Protein AF-A0A7C6AXE7-F1 (afdb_monomer)

Radius of gyration: 17.28 Å; Cα contacts (8 Å, |Δi|>4): 204; chains: 1; bounding box: 36×39×53 Å

Foldseek 3Di:
DVVVDDCDLVNVLVVLVDQVQAEDEDEPLDLVVLLVNCVRSPNSYAYEYEQLLCQLVSVVSPHPYYDALCCLQVVVLRVVLCCCVPVVVPSVVSVVSSVLLNLVSCLQRVVVQNVLSSQLSCVLLVRHPDGDDPPRDHDDPVSSVSSLVSLCSHPSSVVSVPDDD

Nearest PDB structures (foldseek):
  3a5f-assembly1_A  TM=9.341E-01  e=3.905E-07  Clostridium botulinum A str. ATCC 19397
  7loy-assembly1_B  TM=9.234E-01  e=4.314E-07  Candidatus Liberibacter solanacearum
  8gek-assembly1_A  TM=9.180E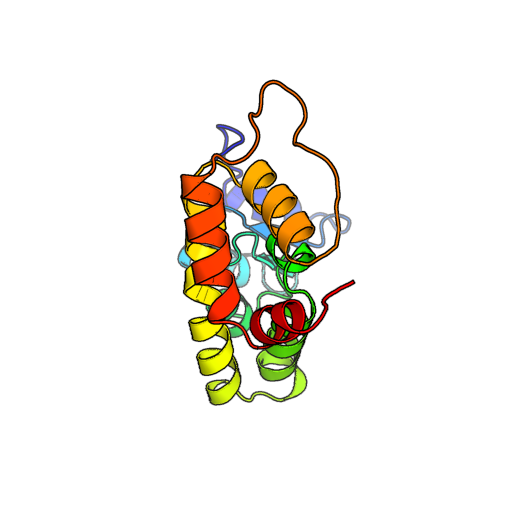-01  e=3.905E-07  Candidatus Liberibacter solanacearum
  6p90-assembly1_B  TM=8.962E-01  e=5.264E-07  Pseudomonas aeruginosa
  5ud6-assembly1_B  TM=9.026E-01  e=1.111E-06  Cyanidioschyzon merolae strain 10D

pLDDT: mean 93.06, std 10.36, range [35.41, 98.44]

Secondary structure (DSSP, 8-state):
-TTS----HHHHHHHTTSTT--EEEE-S--HHHHHHHHHHHGGGSEEEE--GGGHHHHHHHT--EE--GGGGTSHHHHHHHHIIIIIS--HHHHHHHHHHHHHHHHHHHHTS-HHHHHHHHHHHTT----PPPTTSPPPPHHHHHHHHHHHHTSHHHHHHTT---

Mean predicted aligned error: 4.11 Å

Structure (mmCIF, N/CA/C/O backbone):
data_AF-A0A7C6AXE7-F1
#
_entry.id   AF-A0A7C6AXE7-F1
#
loop_
_atom_site.group_PDB
_atom_site.id
_atom_site.type_symbol
_atom_site.label_atom_id
_atom_site.label_alt_id
_atom_site.label_comp_id
_atom_site.label_asym_id
_atom_site.label_entity_id
_atom_site.label_seq_id
_atom_site.pdbx_PDB_ins_code
_atom_site.Cartn_x
_atom_site.Cartn_y
_atom_site.Cartn_z
_atom_site.occupancy
_atom_site.B_iso_or_equiv
_atom_site.auth_seq_id
_atom_site.auth_comp_id
_atom_site.auth_asym_id
_atom_site.auth_atom_id
_atom_site.pdbx_PDB_model_num
ATOM 1 N N . GLY A 1 1 ? 8.062 13.219 6.432 1.00 74.56 1 GLY A N 1
ATOM 2 C CA . GLY A 1 1 ? 7.005 12.893 5.445 1.00 74.56 1 GLY A CA 1
ATOM 3 C C . GLY A 1 1 ? 6.808 14.040 4.463 1.00 74.56 1 GLY A C 1
ATOM 4 O O . GLY A 1 1 ? 7.446 15.071 4.627 1.00 74.56 1 GLY A O 1
ATOM 5 N N . ARG A 1 2 ? 5.939 13.882 3.451 1.00 83.75 2 ARG A N 1
ATOM 6 C CA . ARG A 1 2 ? 5.737 14.872 2.363 1.00 83.75 2 ARG A CA 1
ATOM 7 C C . ARG A 1 2 ? 5.216 16.241 2.828 1.00 83.75 2 ARG A C 1
ATOM 9 O O . ARG A 1 2 ? 5.486 17.236 2.172 1.00 83.75 2 ARG A O 1
ATOM 16 N N . THR A 1 3 ? 4.476 16.283 3.931 1.00 89.50 3 THR A N 1
ATOM 17 C CA . THR A 1 3 ? 3.862 17.496 4.500 1.00 89.50 3 THR A CA 1
ATOM 18 C C . THR A 1 3 ? 4.817 18.325 5.357 1.00 89.50 3 THR A C 1
ATOM 20 O O . THR A 1 3 ? 4.491 19.454 5.696 1.00 89.50 3 THR A O 1
ATOM 23 N N . GLY A 1 4 ? 5.961 17.766 5.768 1.00 91.88 4 GLY A N 1
ATOM 24 C CA . GLY A 1 4 ? 6.855 18.397 6.749 1.00 91.88 4 GLY A CA 1
ATOM 25 C C . GLY A 1 4 ? 6.294 18.484 8.178 1.00 91.88 4 GLY A C 1
ATOM 26 O O . GLY A 1 4 ? 7.023 18.879 9.078 1.00 91.88 4 GLY A O 1
ATOM 27 N N . VAL A 1 5 ? 5.040 18.077 8.398 1.00 94.06 5 VAL A N 1
ATOM 28 C CA . VAL A 1 5 ? 4.332 18.123 9.687 1.00 94.06 5 VAL A CA 1
ATOM 29 C C . VAL A 1 5 ? 3.634 16.785 9.920 1.00 94.06 5 VAL A C 1
ATOM 31 O O . VAL A 1 5 ? 3.010 16.255 8.995 1.00 94.06 5 VAL A O 1
ATOM 34 N N . ASP A 1 6 ? 3.754 16.245 11.133 1.00 94.00 6 ASP A N 1
ATOM 35 C CA . ASP A 1 6 ? 3.034 15.047 11.578 1.00 94.00 6 ASP A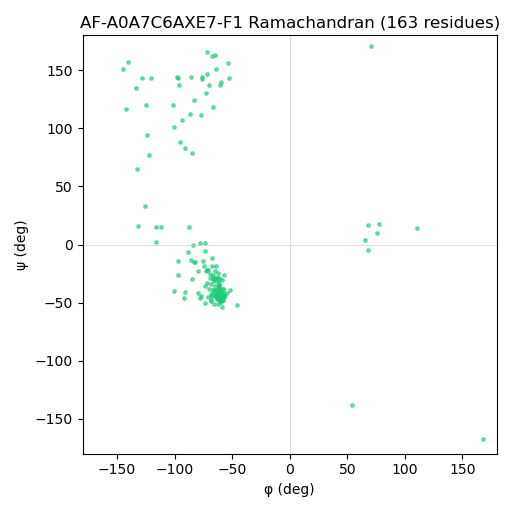 CA 1
ATOM 36 C C . ASP A 1 6 ? 1.776 15.435 12.365 1.00 94.00 6 ASP A C 1
ATOM 38 O O . ASP A 1 6 ? 1.792 16.397 13.133 1.00 94.00 6 ASP A O 1
ATOM 42 N N . MET A 1 7 ? 0.695 14.674 12.195 1.00 94.75 7 MET A N 1
ATOM 43 C CA . MET A 1 7 ? -0.438 14.718 13.121 1.00 94.75 7 MET A CA 1
ATOM 44 C C . MET A 1 7 ? -0.131 13.741 14.242 1.00 94.75 7 MET A C 1
ATOM 46 O O . MET A 1 7 ? -0.075 12.549 13.974 1.00 94.75 7 MET A O 1
ATOM 50 N N . THR A 1 8 ? 0.092 14.194 15.472 1.00 95.38 8 THR A N 1
ATOM 51 C CA . THR A 1 8 ? 0.429 13.261 16.557 1.00 95.38 8 THR A CA 1
ATOM 52 C C . THR A 1 8 ? -0.737 12.315 16.859 1.00 95.38 8 THR A C 1
ATOM 54 O O . THR A 1 8 ? -1.878 12.560 16.456 1.00 95.38 8 THR A O 1
ATOM 57 N N . LEU A 1 9 ? -0.461 11.214 17.558 1.00 95.88 9 LEU A N 1
ATOM 58 C CA . LEU A 1 9 ? -1.507 10.257 17.927 1.00 95.88 9 LEU A CA 1
ATOM 59 C C . LEU A 1 9 ? -2.575 10.905 18.811 1.00 95.88 9 LEU A C 1
ATOM 61 O O . LEU A 1 9 ? -3.752 10.634 18.622 1.00 95.88 9 LEU A O 1
ATOM 65 N N . GLU A 1 10 ? -2.173 11.817 19.693 1.00 96.62 10 GLU A N 1
ATOM 66 C CA . GLU A 1 10 ? -3.065 12.564 20.580 1.00 96.62 10 GLU A CA 1
ATOM 67 C C . GLU A 1 10 ? -4.014 13.468 19.777 1.00 96.62 10 GLU A C 1
ATOM 69 O O . GLU A 1 10 ? -5.211 13.533 20.054 1.00 96.62 10 GLU A O 1
ATOM 74 N N . VAL A 1 11 ? -3.502 14.127 18.728 1.00 97.25 11 VAL A N 1
ATOM 75 C CA . VAL A 1 11 ? -4.329 14.933 17.815 1.00 97.25 11 VAL A CA 1
ATOM 76 C C . VAL A 1 11 ? -5.325 14.047 17.072 1.00 97.25 11 VAL A C 1
ATOM 78 O O . VAL A 1 11 ? -6.499 14.395 16.979 1.00 97.25 11 VAL A O 1
ATOM 81 N N . ILE A 1 12 ? -4.880 12.899 16.554 1.00 97.62 12 ILE A N 1
ATOM 82 C CA . ILE A 1 12 ? -5.760 11.960 15.847 1.00 97.62 12 ILE A CA 1
ATOM 83 C C . ILE A 1 12 ? -6.836 11.409 16.791 1.00 97.62 12 ILE A C 1
ATOM 85 O O . ILE A 1 12 ? -7.997 11.341 16.402 1.00 97.62 12 ILE A O 1
ATOM 89 N N . GLU A 1 13 ? -6.475 11.073 18.027 1.00 96.38 13 GLU A N 1
ATOM 90 C CA . GLU A 1 13 ? -7.410 10.593 19.045 1.00 96.38 13 GLU A CA 1
ATOM 91 C C . GLU A 1 13 ? -8.459 11.650 19.401 1.00 96.38 13 GLU A C 1
ATOM 93 O O . GLU A 1 13 ? -9.644 11.332 19.470 1.00 96.38 13 GLU A O 1
ATOM 98 N N . THR A 1 14 ? -8.045 12.911 19.543 1.00 97.50 14 THR A N 1
ATOM 99 C CA . THR A 1 14 ? -8.969 14.031 19.786 1.00 97.50 14 THR A CA 1
ATOM 100 C C . THR A 1 14 ? -9.944 14.184 18.619 1.00 97.50 14 THR A C 1
ATOM 102 O O . THR A 1 14 ? -11.146 14.345 18.805 1.00 97.50 14 THR A O 1
ATOM 105 N N . LEU A 1 15 ? -9.443 14.092 17.384 1.00 97.75 15 LEU A N 1
ATOM 106 C CA . LEU A 1 15 ? -10.287 14.160 16.193 1.00 97.75 15 LEU A CA 1
ATOM 107 C C . LEU A 1 15 ? -11.244 12.966 16.089 1.00 97.75 15 LEU A C 1
ATOM 109 O O . LEU A 1 15 ? -12.350 13.143 15.586 1.00 97.75 15 LEU A O 1
ATOM 113 N N . ALA A 1 16 ? -10.861 11.788 16.587 1.00 97.19 16 ALA A N 1
ATOM 114 C CA . ALA A 1 16 ? -11.706 10.594 16.610 1.00 97.19 16 ALA A CA 1
ATOM 115 C C . ALA A 1 16 ? -12.919 10.713 17.553 1.00 97.19 16 ALA A C 1
ATOM 117 O O . ALA A 1 16 ? -13.824 9.883 17.494 1.00 97.19 16 ALA A O 1
ATOM 118 N N . GLU A 1 17 ? -12.973 11.731 18.418 1.00 96.12 17 GLU A N 1
ATOM 119 C CA . GLU A 1 17 ? -14.171 12.051 19.208 1.00 96.12 17 GLU A CA 1
ATOM 120 C C . GLU A 1 17 ? -15.273 12.707 18.360 1.00 96.12 17 GLU A C 1
ATOM 122 O O . GLU A 1 17 ? -16.443 12.708 18.747 1.00 96.12 17 GLU A O 1
ATOM 127 N N . LEU A 1 18 ? -14.925 13.251 17.187 1.00 97.75 18 LEU A N 1
ATOM 128 C CA . LEU A 1 18 ? -15.876 13.901 16.293 1.00 97.75 18 LEU A CA 1
ATOM 129 C C . LEU A 1 18 ? -16.594 12.859 15.421 1.00 97.75 18 LEU A C 1
ATOM 131 O O . LEU A 1 18 ? -15.944 12.166 14.637 1.00 97.75 18 LEU A O 1
ATOM 135 N N . PRO A 1 19 ? -17.938 12.799 15.426 1.00 95.44 19 PRO A N 1
ATOM 136 C CA . PRO A 1 19 ? -18.681 11.772 14.688 1.00 95.44 19 PRO A CA 1
ATOM 137 C C . PRO A 1 19 ? -18.506 11.851 13.160 1.00 95.44 19 PRO A C 1
ATOM 139 O O . PRO A 1 19 ? -18.776 10.884 12.445 1.00 95.44 19 PRO A O 1
ATOM 142 N N . GLN A 1 20 ? -18.060 12.994 12.631 1.00 97.81 20 GLN A N 1
ATOM 143 C CA . GLN A 1 20 ? -17.768 13.182 11.209 1.00 97.81 20 GLN A CA 1
ATOM 144 C C . GLN A 1 20 ? -16.403 12.601 10.800 1.00 97.81 20 GLN A C 1
ATOM 146 O O . GLN A 1 20 ? -16.201 12.295 9.622 1.00 97.81 20 GLN A O 1
ATOM 151 N N . VAL A 1 21 ? -15.471 12.427 11.743 1.00 97.94 21 VAL A N 1
ATOM 152 C CA . VAL A 1 21 ? -14.128 11.890 11.492 1.00 97.94 21 VAL A CA 1
ATOM 153 C C . VAL A 1 21 ? -14.139 10.392 11.773 1.00 97.94 21 VAL A C 1
ATOM 155 O O . VAL A 1 21 ? -13.857 9.936 12.871 1.00 97.94 21 VAL A O 1
ATOM 158 N N . ARG A 1 22 ? -14.485 9.608 10.750 1.00 97.88 22 ARG A N 1
ATOM 159 C CA . ARG A 1 22 ? -14.636 8.147 10.886 1.00 97.88 22 ARG A CA 1
ATOM 160 C C . ARG A 1 22 ? -13.418 7.341 10.456 1.00 97.88 22 ARG A C 1
ATOM 162 O O . ARG A 1 22 ? -13.354 6.150 10.743 1.00 97.88 22 ARG A O 1
ATOM 169 N N . TYR A 1 23 ? -12.473 7.964 9.751 1.00 98.31 23 TYR A N 1
ATOM 170 C CA . TYR A 1 23 ? -11.307 7.273 9.212 1.00 98.31 23 TYR A CA 1
ATOM 171 C C . TYR A 1 23 ? -10.056 8.141 9.237 1.00 98.31 23 TYR A C 1
ATOM 173 O O . TYR A 1 23 ? -10.127 9.357 9.053 1.00 98.31 23 TYR A O 1
ATOM 181 N N . VAL A 1 24 ? -8.900 7.493 9.349 1.00 97.88 24 VAL A N 1
ATOM 182 C CA . VAL A 1 24 ? -7.593 8.097 9.075 1.00 97.88 24 VAL A CA 1
ATOM 183 C C . VAL A 1 24 ? -6.817 7.225 8.101 1.00 97.88 24 VAL A C 1
ATOM 185 O O . VAL A 1 24 ? -6.877 5.999 8.158 1.00 97.88 24 VAL A O 1
ATOM 188 N N . LYS A 1 25 ? -6.070 7.864 7.202 1.00 97.69 25 LYS A N 1
ATOM 189 C CA . LYS A 1 25 ? -5.097 7.196 6.340 1.00 97.69 25 LYS A CA 1
ATOM 190 C C . LYS A 1 25 ? -3.692 7.406 6.904 1.00 97.69 25 LYS A C 1
ATOM 192 O O . LYS A 1 25 ? -3.090 8.459 6.691 1.00 97.69 25 LYS A O 1
ATOM 197 N N . GLU A 1 26 ? -3.155 6.399 7.578 1.00 96.56 26 GLU A N 1
ATOM 198 C CA . GLU A 1 26 ? -1.797 6.415 8.125 1.00 96.56 26 GLU A CA 1
ATOM 199 C C . GLU A 1 26 ? -0.789 6.182 6.986 1.00 96.56 26 GLU A C 1
ATOM 201 O O . GLU A 1 26 ? -0.746 5.106 6.400 1.00 96.56 26 GLU A O 1
ATOM 206 N N . SER A 1 27 ? -0.002 7.200 6.628 1.00 94.75 27 SER A N 1
ATOM 207 C CA . SER A 1 27 ? 0.901 7.169 5.462 1.00 94.75 27 SER A CA 1
ATOM 208 C C . SER A 1 27 ? 2.385 7.286 5.829 1.00 94.75 27 SER A C 1
ATOM 210 O O . SER A 1 27 ? 3.203 7.588 4.958 1.00 94.75 27 SER A O 1
ATOM 212 N N . THR A 1 28 ? 2.754 7.100 7.100 1.00 93.06 28 THR A N 1
ATOM 213 C CA . THR A 1 28 ? 4.168 7.070 7.506 1.00 93.06 28 THR A CA 1
ATOM 214 C C . THR A 1 28 ? 4.875 5.789 7.075 1.00 93.06 28 THR A C 1
ATOM 216 O O . THR A 1 28 ? 6.100 5.796 6.961 1.00 93.06 28 THR A O 1
ATOM 219 N N . GLY A 1 29 ? 4.120 4.710 6.843 1.00 92.31 29 GLY A N 1
ATOM 220 C CA . GLY A 1 29 ? 4.666 3.379 6.568 1.00 92.31 29 GLY A CA 1
ATOM 221 C C . GLY A 1 29 ? 5.192 2.674 7.822 1.00 92.31 29 GLY A C 1
ATOM 222 O O . GLY A 1 29 ? 5.842 1.638 7.714 1.00 92.31 29 GLY A O 1
ATOM 223 N N . GLN A 1 30 ? 4.929 3.221 9.013 1.00 95.00 30 GLN A N 1
ATOM 224 C CA . GLN A 1 30 ? 5.364 2.645 10.281 1.00 95.00 30 GLN A CA 1
ATOM 225 C C . GLN A 1 30 ? 4.264 1.761 10.855 1.00 95.00 30 GLN A C 1
ATOM 227 O O . GLN A 1 30 ? 3.269 2.247 11.391 1.00 95.00 30 GLN A O 1
ATOM 232 N N . ILE A 1 31 ? 4.468 0.447 10.793 1.00 97.25 31 ILE A N 1
ATOM 233 C CA . ILE A 1 31 ? 3.458 -0.511 11.250 1.00 97.25 31 ILE A CA 1
ATOM 234 C C . ILE A 1 31 ? 3.132 -0.370 12.744 1.00 97.25 31 ILE A C 1
ATOM 236 O O . ILE A 1 31 ? 1.973 -0.466 13.132 1.00 97.25 31 ILE A O 1
ATOM 240 N N . GLU A 1 32 ? 4.121 -0.034 13.580 1.00 97.44 32 GLU A N 1
ATOM 241 C CA . GLU A 1 32 ? 3.908 0.229 15.010 1.00 97.44 32 GLU A CA 1
ATOM 242 C C . GLU A 1 32 ? 2.893 1.360 15.231 1.00 97.44 32 GLU A C 1
ATOM 244 O O . GLU A 1 32 ? 2.041 1.291 16.117 1.00 97.44 32 GLU A O 1
ATOM 249 N N . ARG A 1 33 ? 2.943 2.395 14.390 1.00 97.19 33 ARG A N 1
ATOM 250 C CA . ARG A 1 33 ? 2.033 3.533 14.479 1.00 97.19 33 ARG A CA 1
ATOM 251 C C . ARG A 1 33 ? 0.595 3.127 14.157 1.00 97.19 33 ARG A C 1
ATOM 253 O O . ARG A 1 33 ? -0.319 3.577 14.844 1.00 97.19 33 ARG A O 1
ATOM 260 N N . ILE A 1 34 ? 0.403 2.244 13.177 1.00 98.06 34 ILE A N 1
ATOM 261 C CA . ILE A 1 34 ? -0.905 1.646 12.873 1.00 98.06 34 ILE A CA 1
ATOM 262 C C . ILE A 1 34 ? -1.414 0.848 14.079 1.00 98.06 34 ILE A C 1
ATOM 264 O O . ILE A 1 34 ? -2.542 1.075 14.512 1.00 98.06 34 ILE A O 1
ATOM 268 N N . SER A 1 35 ? -0.577 -0.000 14.688 1.00 98.06 35 SER A N 1
ATOM 269 C CA . SER A 1 35 ? -0.945 -0.752 15.898 1.00 98.06 35 SER A CA 1
ATOM 270 C C . SER A 1 35 ? -1.381 0.162 17.047 1.00 98.06 35 SER A C 1
ATOM 272 O O . SER A 1 35 ? -2.355 -0.125 17.742 1.00 98.06 35 SER A O 1
ATOM 274 N N . ARG A 1 36 ? -0.675 1.282 17.253 1.00 97.94 36 ARG A N 1
ATOM 275 C CA . ARG A 1 36 ? -1.010 2.263 18.296 1.00 97.94 36 ARG A CA 1
ATOM 276 C C . ARG A 1 36 ? -2.343 2.951 18.022 1.00 97.94 36 ARG A C 1
ATOM 278 O O . ARG A 1 36 ? -3.154 3.033 18.939 1.00 97.94 36 ARG A O 1
ATOM 285 N N . LEU A 1 37 ? -2.590 3.373 16.781 1.00 97.88 37 LEU A N 1
ATOM 286 C CA . LEU A 1 37 ? -3.862 3.978 16.379 1.00 97.88 37 LEU A CA 1
ATOM 287 C C . LEU A 1 37 ? -5.038 3.023 16.581 1.00 97.88 37 LEU A C 1
ATOM 289 O O . LEU A 1 37 ? -6.021 3.408 17.207 1.00 97.88 37 LEU A O 1
ATOM 293 N N . LEU A 1 38 ? -4.910 1.776 16.117 1.00 97.56 38 LEU A N 1
ATOM 294 C CA . LEU A 1 38 ? -5.932 0.743 16.301 1.00 97.56 38 LEU A CA 1
ATOM 295 C C . LEU A 1 38 ? -6.245 0.532 17.788 1.00 97.56 38 LEU A C 1
ATOM 297 O O . LEU A 1 38 ? -7.407 0.501 18.181 1.00 97.56 38 LEU A O 1
ATOM 301 N N . ARG A 1 39 ? -5.212 0.462 18.636 1.00 97.19 39 ARG A N 1
ATOM 302 C CA . ARG A 1 39 ? -5.378 0.277 20.083 1.00 97.19 39 ARG A CA 1
ATOM 303 C C . ARG A 1 39 ? -5.995 1.489 20.790 1.00 97.19 39 ARG A C 1
ATOM 305 O O . ARG A 1 39 ? -6.797 1.299 21.696 1.00 97.19 39 ARG A O 1
ATOM 312 N N . GLN A 1 40 ? -5.580 2.708 20.447 1.00 95.94 40 GLN A N 1
ATOM 313 C CA . GLN A 1 40 ? -6.009 3.937 21.134 1.00 95.94 40 GLN A CA 1
ATOM 314 C C . GLN A 1 40 ? -7.401 4.399 20.686 1.00 95.94 40 GLN A C 1
ATOM 316 O O . GLN A 1 40 ? -8.231 4.801 21.501 1.00 95.94 40 GLN A O 1
ATOM 321 N N . CYS A 1 41 ? -7.679 4.327 19.385 1.00 96.19 41 CYS A N 1
ATOM 322 C CA . CYS A 1 41 ? -8.952 4.789 18.843 1.00 96.19 41 CYS A CA 1
ATOM 323 C C . CYS A 1 41 ? -10.046 3.717 18.935 1.00 96.19 41 CYS A C 1
ATOM 325 O O . CYS A 1 41 ? -11.218 4.072 19.088 1.00 96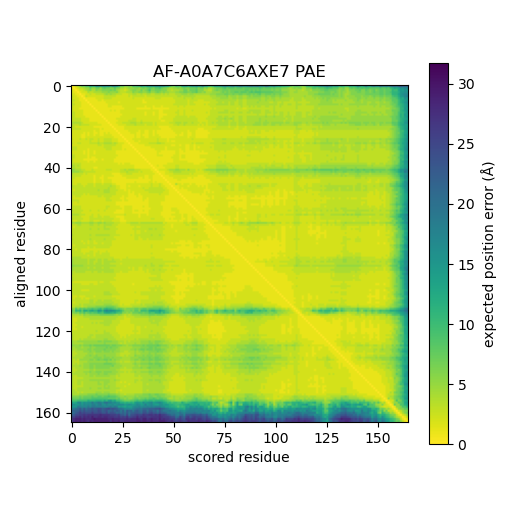.19 41 CYS A O 1
ATOM 327 N N . GLY A 1 42 ? -9.680 2.429 18.886 1.00 93.38 42 GLY A N 1
ATOM 328 C CA . GLY A 1 42 ? -10.634 1.321 18.847 1.00 93.38 42 GLY A CA 1
ATOM 329 C C . GLY A 1 42 ? -11.631 1.492 17.699 1.00 93.38 42 GLY A C 1
ATOM 330 O O . GLY A 1 42 ? -11.279 1.969 16.622 1.00 93.38 42 GLY A O 1
ATOM 331 N N . ASP A 1 43 ? -12.902 1.197 17.962 1.00 94.56 43 ASP A N 1
ATOM 332 C CA . ASP A 1 43 ? -13.968 1.275 16.954 1.00 94.56 43 ASP A CA 1
ATOM 333 C C . ASP A 1 43 ? -14.385 2.711 16.589 1.00 94.56 43 ASP A C 1
ATOM 335 O O . ASP A 1 43 ? -15.186 2.911 15.674 1.00 94.56 43 ASP A O 1
ATOM 339 N N . ARG A 1 44 ? -13.851 3.734 17.277 1.00 96.31 44 ARG A N 1
ATOM 340 C CA . ARG A 1 44 ? -14.166 5.143 16.980 1.00 96.31 44 ARG A CA 1
ATOM 341 C C . ARG A 1 44 ? -13.592 5.597 15.638 1.00 96.31 44 ARG A C 1
ATOM 343 O O . ARG A 1 44 ? -14.120 6.529 15.038 1.00 96.31 44 ARG A O 1
ATOM 350 N N . LEU A 1 45 ? -12.514 4.960 15.170 1.00 97.94 45 LEU A N 1
ATOM 351 C CA . LEU A 1 45 ? -11.784 5.394 13.982 1.00 97.94 45 LEU A CA 1
ATOM 352 C C . LEU A 1 45 ? -11.290 4.204 13.155 1.00 97.94 45 LEU A C 1
ATOM 354 O O . LEU A 1 45 ? -10.416 3.453 13.578 1.00 97.94 45 LEU A O 1
ATOM 358 N N . GLY A 1 46 ? -11.784 4.079 11.924 1.00 98.06 46 GLY A N 1
ATOM 359 C CA . GLY A 1 46 ? -11.263 3.106 10.969 1.00 98.06 46 GLY A CA 1
ATOM 360 C C . GLY A 1 46 ? -9.892 3.524 10.433 1.00 98.06 46 GLY A C 1
ATOM 361 O O . GLY A 1 46 ? -9.702 4.648 9.961 1.00 98.06 46 GLY A O 1
ATOM 362 N N . ILE A 1 47 ? -8.923 2.614 10.464 1.00 98.38 47 ILE A N 1
ATOM 363 C CA . ILE A 1 47 ? -7.553 2.909 10.032 1.00 98.38 47 ILE A CA 1
ATOM 364 C C . ILE A 1 47 ? -7.322 2.357 8.626 1.00 98.38 47 ILE A C 1
ATOM 366 O O . ILE A 1 47 ? -7.414 1.152 8.405 1.00 98.38 47 ILE A O 1
ATOM 370 N N . PHE A 1 48 ? -6.998 3.232 7.676 1.00 98.44 48 PHE A N 1
ATOM 371 C CA . PHE A 1 48 ? -6.468 2.859 6.367 1.00 98.44 48 PHE A CA 1
ATOM 372 C C . PHE A 1 48 ? -4.945 2.952 6.369 1.00 98.44 48 PHE A C 1
ATOM 374 O O . PHE A 1 48 ? -4.372 3.946 6.819 1.00 98.44 48 PHE A O 1
ATOM 381 N N . CYS A 1 49 ? -4.286 1.963 5.778 1.00 97.50 49 CYS A N 1
ATOM 382 C CA . CYS A 1 49 ? -2.867 2.050 5.463 1.00 97.50 49 CYS A CA 1
ATOM 383 C C . CYS A 1 49 ? -2.630 2.931 4.225 1.00 97.50 49 CYS A C 1
ATOM 385 O O . CYS A 1 49 ? -3.414 2.944 3.276 1.00 97.50 49 CYS A O 1
ATOM 387 N N . GLY A 1 50 ? -1.552 3.707 4.228 1.00 95.69 50 GLY A N 1
ATOM 388 C CA . GLY A 1 50 ? -1.193 4.626 3.155 1.00 95.69 50 GLY A CA 1
ATOM 389 C C . GLY A 1 50 ? 0.102 4.307 2.426 1.00 95.69 50 GLY A C 1
ATOM 390 O O . GLY A 1 50 ? 0.465 5.087 1.547 1.00 95.69 50 GLY A O 1
ATOM 391 N N . ALA A 1 51 ? 0.768 3.207 2.780 1.00 94.69 51 ALA A N 1
ATOM 392 C CA . ALA A 1 51 ? 1.973 2.718 2.124 1.00 94.69 51 ALA A CA 1
ATOM 393 C C . ALA A 1 51 ? 1.758 1.269 1.679 1.00 94.69 51 ALA A C 1
ATOM 395 O O . ALA A 1 51 ? 1.515 0.389 2.505 1.00 94.69 51 ALA A O 1
ATOM 396 N N . ASP A 1 52 ? 1.866 1.011 0.375 1.00 94.56 52 ASP A N 1
ATOM 397 C CA . ASP A 1 52 ? 1.561 -0.312 -0.182 1.00 94.56 52 ASP A CA 1
ATOM 398 C C . ASP A 1 52 ? 2.446 -1.427 0.432 1.00 94.56 52 ASP A C 1
ATOM 400 O O . ASP A 1 52 ? 1.997 -2.556 0.621 1.00 94.56 52 ASP A O 1
ATOM 404 N N . THR A 1 53 ? 3.683 -1.100 0.825 1.00 95.81 53 THR A N 1
ATOM 405 C CA . THR A 1 53 ? 4.684 -2.022 1.405 1.00 95.81 53 THR A CA 1
ATOM 406 C C . THR A 1 53 ? 4.426 -2.451 2.848 1.00 95.81 53 THR A C 1
ATOM 408 O O . THR A 1 53 ? 5.281 -3.115 3.424 1.00 95.81 53 THR A O 1
ATOM 411 N N . VAL A 1 54 ? 3.333 -2.014 3.472 1.00 96.62 54 VAL A N 1
ATOM 412 C CA . VAL A 1 54 ? 2.913 -2.525 4.789 1.00 96.62 54 VAL A CA 1
ATOM 413 C C . VAL A 1 54 ? 1.426 -2.887 4.809 1.00 96.62 54 VAL A C 1
ATOM 415 O O . VAL A 1 54 ? 0.817 -3.001 5.873 1.00 96.62 54 VAL A O 1
ATOM 418 N N . ALA A 1 55 ? 0.803 -3.026 3.631 1.00 97.44 55 ALA A N 1
ATOM 419 C CA . ALA A 1 55 ? -0.629 -3.293 3.512 1.00 97.44 55 ALA A CA 1
ATOM 420 C C . ALA A 1 55 ? -1.012 -4.652 4.118 1.00 97.44 55 ALA A C 1
ATOM 422 O O . ALA A 1 55 ? -2.010 -4.730 4.831 1.00 97.44 55 ALA A O 1
ATOM 423 N N . PHE A 1 56 ? -0.198 -5.692 3.898 1.00 98.25 56 PHE A N 1
ATOM 424 C CA . PHE A 1 56 ? -0.429 -7.028 4.455 1.00 98.25 56 PHE A CA 1
ATOM 425 C C . PHE A 1 56 ? -0.472 -6.984 5.987 1.00 98.25 56 PHE A C 1
ATOM 427 O O . PHE A 1 56 ? -1.448 -7.394 6.610 1.00 98.25 56 PHE A O 1
ATOM 434 N N . GLU A 1 57 ? 0.563 -6.425 6.607 1.00 98.06 57 GLU A N 1
ATOM 435 C CA . GLU A 1 57 ? 0.681 -6.322 8.057 1.00 98.06 57 GLU A CA 1
ATOM 436 C C . GLU A 1 57 ? -0.438 -5.454 8.638 1.00 98.06 57 GLU A C 1
ATOM 438 O O . GLU A 1 57 ? -1.005 -5.781 9.678 1.00 98.06 57 GLU A O 1
ATOM 443 N N . SER A 1 58 ? -0.800 -4.373 7.943 1.00 98.12 58 SER A N 1
ATOM 444 C CA . SER A 1 58 ? -1.871 -3.473 8.376 1.00 98.12 58 SER A CA 1
ATOM 445 C C . SER A 1 58 ? -3.222 -4.183 8.416 1.00 98.12 58 SER A C 1
ATOM 447 O O . SER A 1 58 ? -3.936 -4.075 9.410 1.00 98.12 58 SER A O 1
ATOM 449 N N . LEU A 1 59 ? -3.569 -4.926 7.360 1.00 98.19 59 LEU A N 1
ATOM 450 C CA . LEU A 1 59 ? -4.808 -5.706 7.304 1.00 98.19 59 LEU A CA 1
ATOM 451 C C . LEU A 1 59 ? -4.835 -6.778 8.392 1.00 98.19 59 LEU A C 1
ATOM 453 O O . LEU A 1 59 ? -5.838 -6.917 9.084 1.00 98.19 59 LEU A O 1
ATOM 457 N N . ALA A 1 60 ? -3.720 -7.486 8.592 1.00 97.81 60 ALA A N 1
ATOM 458 C CA . ALA A 1 60 ? -3.609 -8.508 9.631 1.00 97.81 60 ALA A CA 1
ATOM 459 C C . ALA A 1 60 ? -3.830 -7.948 11.051 1.00 97.81 60 ALA A C 1
ATOM 461 O O . ALA A 1 60 ? -4.306 -8.670 11.923 1.00 97.81 60 ALA A O 1
ATOM 462 N N . LEU A 1 61 ? -3.504 -6.672 11.285 1.00 97.44 61 LEU A N 1
ATOM 463 C CA . LEU A 1 61 ? -3.729 -5.990 12.563 1.00 97.44 61 LEU A CA 1
ATOM 464 C C . LEU A 1 61 ? -5.154 -5.444 12.740 1.00 97.44 61 LEU A C 1
ATOM 466 O O . LEU A 1 61 ? -5.518 -5.100 13.862 1.00 97.44 61 LEU A O 1
ATOM 470 N N . GLY A 1 62 ? -5.950 -5.350 11.670 1.00 97.25 62 GLY A N 1
ATOM 471 C CA . GLY A 1 62 ? -7.310 -4.801 11.709 1.00 97.25 62 GLY A CA 1
ATOM 472 C C . GLY A 1 62 ? -7.485 -3.452 11.008 1.00 97.25 62 GLY A C 1
ATOM 473 O O . GLY A 1 62 ? -8.507 -2.794 11.200 1.00 97.25 62 GLY A O 1
ATOM 474 N N . ALA A 1 63 ? -6.525 -3.014 10.183 1.00 97.94 63 ALA A N 1
ATOM 475 C CA . ALA A 1 63 ? -6.785 -1.917 9.255 1.00 97.94 63 ALA A CA 1
ATOM 476 C C . ALA A 1 63 ? -7.939 -2.296 8.312 1.00 97.94 63 ALA A C 1
ATOM 478 O O . ALA A 1 63 ? -8.008 -3.416 7.811 1.00 97.94 63 ALA A O 1
ATOM 479 N N . VAL A 1 64 ? -8.822 -1.343 8.022 1.00 97.38 64 VAL A N 1
ATOM 480 C CA . V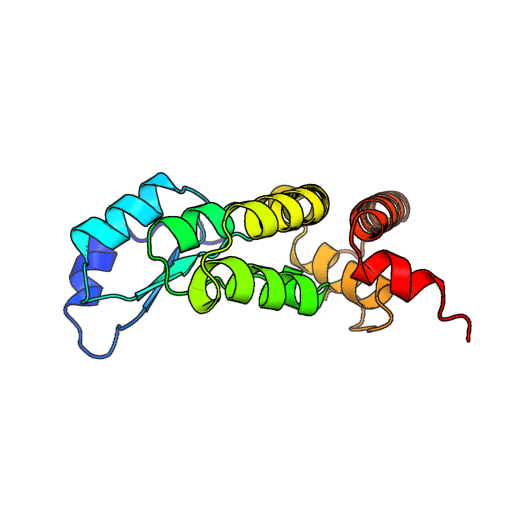AL A 1 64 ? -10.022 -1.589 7.199 1.00 97.38 64 VAL A CA 1
ATOM 481 C C . VAL A 1 64 ? -9.702 -1.720 5.706 1.00 97.38 64 VAL A C 1
ATOM 483 O O . VAL A 1 64 ? -10.534 -2.157 4.914 1.00 97.38 64 VAL A O 1
ATOM 486 N N . GLY A 1 65 ? -8.497 -1.315 5.310 1.00 97.38 65 GLY A N 1
ATOM 487 C CA . GLY A 1 65 ? -8.020 -1.333 3.938 1.00 97.38 65 GLY A CA 1
ATOM 488 C C . GLY A 1 65 ? -6.732 -0.534 3.785 1.00 97.38 65 GLY A C 1
ATOM 489 O O . GLY A 1 65 ? -6.109 -0.106 4.761 1.00 97.38 65 GLY A O 1
ATOM 490 N N . TRP A 1 66 ? -6.352 -0.268 2.539 1.00 97.69 66 TRP A N 1
ATOM 491 C CA . TRP A 1 66 ? -5.249 0.629 2.222 1.00 97.69 66 TRP A CA 1
ATOM 492 C C . TRP A 1 66 ? -5.566 1.491 1.003 1.00 97.69 66 TRP A C 1
ATOM 494 O O . TRP A 1 66 ? -6.414 1.159 0.177 1.00 97.69 66 TRP A O 1
ATOM 504 N N . VAL A 1 67 ? -4.892 2.633 0.910 1.00 96.94 67 VAL A N 1
ATOM 505 C CA . VAL A 1 67 ? -5.038 3.587 -0.188 1.00 96.94 67 VAL A CA 1
ATOM 506 C C . VAL A 1 67 ? -3.667 3.828 -0.804 1.00 96.94 67 VAL A C 1
ATOM 508 O O . VAL A 1 67 ? -2.917 4.704 -0.361 1.00 96.94 67 VAL A O 1
ATOM 511 N N . GLY A 1 68 ? -3.375 3.070 -1.857 1.00 93.62 68 GLY A N 1
ATOM 512 C CA . GLY A 1 68 ? -2.130 3.131 -2.614 1.00 93.62 68 GLY A CA 1
ATOM 513 C C . GLY A 1 68 ? -2.347 3.462 -4.088 1.00 93.62 68 GLY A C 1
ATOM 514 O O . GLY A 1 68 ? -3.306 3.040 -4.730 1.00 93.62 68 GLY A O 1
ATOM 515 N N . GLY A 1 69 ? -1.435 4.241 -4.650 1.00 94.06 69 GLY A N 1
ATOM 516 C CA . GLY A 1 69 ? -1.343 4.520 -6.077 1.00 94.06 69 GLY A CA 1
ATOM 517 C C . GLY A 1 69 ? -0.971 3.295 -6.915 1.00 94.06 69 GLY A C 1
ATOM 518 O O . GLY A 1 69 ? -1.384 3.243 -8.077 1.00 94.06 69 GLY A O 1
ATOM 519 N N . VAL A 1 70 ? -0.269 2.298 -6.355 1.00 95.25 70 VAL A N 1
ATOM 520 C CA . VAL A 1 70 ? 0.090 1.064 -7.083 1.00 95.25 70 VAL A CA 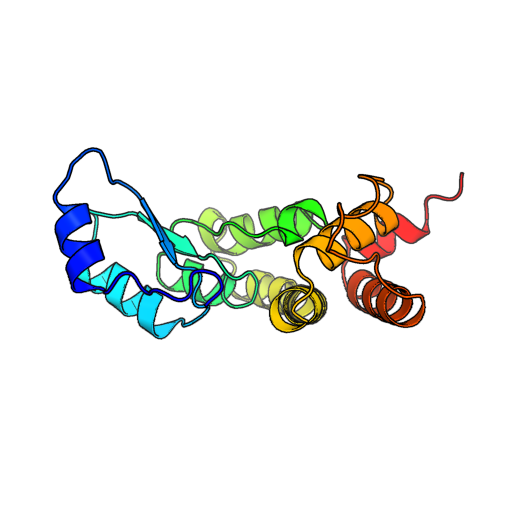1
ATOM 521 C C . VAL A 1 70 ? -1.151 0.245 -7.464 1.00 95.25 70 VAL A C 1
ATOM 523 O O . VAL A 1 70 ? -1.141 -0.437 -8.492 1.00 95.25 70 VAL A O 1
ATOM 526 N N . ALA A 1 71 ? -2.271 0.425 -6.756 1.00 95.56 71 ALA A N 1
ATOM 527 C CA . ALA A 1 71 ? -3.567 -0.149 -7.118 1.00 95.56 71 ALA A CA 1
ATOM 528 C C . ALA A 1 71 ? -4.044 0.263 -8.527 1.00 95.56 71 ALA A C 1
ATOM 530 O O . ALA A 1 71 ? -4.750 -0.491 -9.188 1.00 95.56 71 ALA A O 1
ATOM 531 N N . ASN A 1 72 ? -3.608 1.415 -9.057 1.00 95.25 72 ASN A N 1
ATOM 532 C CA . ASN A 1 72 ? -3.906 1.816 -10.443 1.00 95.25 72 ASN A CA 1
ATOM 533 C C . ASN A 1 72 ? -3.122 0.989 -11.486 1.00 95.25 72 ASN A C 1
ATOM 535 O O . ASN A 1 72 ? -3.497 0.903 -12.663 1.00 95.25 72 ASN A O 1
ATOM 539 N N . VAL A 1 73 ? -2.005 0.389 -11.070 1.00 95.44 73 VAL A N 1
ATOM 540 C CA . VAL A 1 73 ? -1.080 -0.365 -11.924 1.00 95.44 73 VAL A CA 1
ATOM 541 C C . VAL A 1 73 ? -1.448 -1.848 -11.958 1.00 95.44 73 VAL A C 1
ATOM 543 O O . VAL A 1 73 ? -1.505 -2.430 -13.043 1.00 95.44 73 VAL A O 1
ATOM 546 N N . VAL A 1 74 ? -1.729 -2.450 -10.803 1.00 95.62 74 VAL A N 1
ATOM 547 C CA . VAL A 1 74 ? -2.066 -3.882 -10.679 1.00 95.62 74 VAL A CA 1
ATOM 548 C C . VAL A 1 74 ? -3.304 -4.089 -9.798 1.00 95.62 74 VAL A C 1
ATOM 550 O O . VAL A 1 74 ? -3.208 -4.628 -8.693 1.00 95.62 74 VAL A O 1
ATOM 553 N N . PRO A 1 75 ? -4.482 -3.604 -10.241 1.00 95.56 75 PRO A N 1
ATOM 554 C CA . PRO A 1 75 ? -5.692 -3.603 -9.422 1.00 95.56 75 PRO A CA 1
ATOM 555 C C . PRO A 1 75 ? -6.162 -5.007 -9.039 1.00 95.56 75 PRO A C 1
ATOM 557 O O . PRO A 1 75 ? -6.703 -5.169 -7.951 1.00 95.56 75 PRO A O 1
ATOM 560 N N . ARG A 1 76 ? -5.956 -6.028 -9.887 1.00 96.00 76 ARG A N 1
ATOM 561 C CA . ARG A 1 76 ? -6.441 -7.385 -9.578 1.00 96.00 76 ARG A CA 1
ATOM 562 C C . ARG A 1 76 ? -5.670 -7.980 -8.407 1.00 96.00 76 ARG A C 1
ATOM 564 O O . ARG A 1 76 ? -6.292 -8.434 -7.469 1.00 96.00 76 ARG A O 1
ATOM 571 N N . SER A 1 77 ? -4.348 -7.837 -8.394 1.00 96.62 77 SER A N 1
ATOM 572 C CA . SER A 1 77 ? -3.464 -8.299 -7.320 1.00 96.62 77 SER A CA 1
ATOM 573 C C . SER A 1 77 ? -3.799 -7.615 -5.996 1.00 96.62 77 SER A C 1
ATOM 575 O O . SER A 1 77 ? -3.711 -8.234 -4.945 1.00 96.62 77 SER A O 1
ATOM 577 N N . HIS A 1 78 ? -4.221 -6.346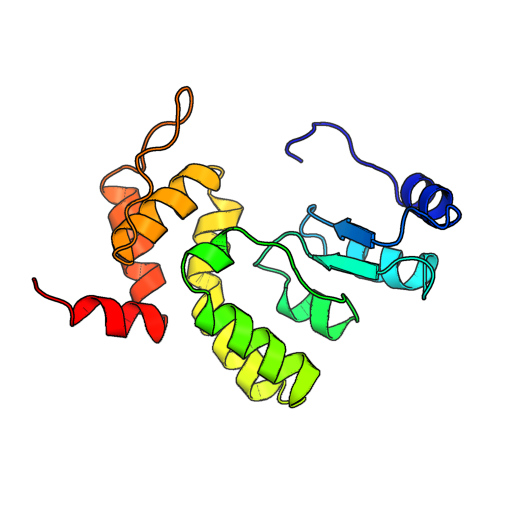 -6.035 1.00 97.31 78 HIS A N 1
ATOM 578 C CA . HIS A 1 78 ? -4.688 -5.644 -4.839 1.00 97.31 78 HIS A CA 1
ATOM 579 C C . HIS A 1 78 ? -6.014 -6.224 -4.336 1.00 97.31 78 HIS A C 1
ATOM 581 O O . HIS A 1 78 ? -6.131 -6.543 -3.159 1.00 97.31 78 HIS A O 1
ATOM 587 N N . VAL A 1 79 ? -6.999 -6.403 -5.216 1.00 97.31 79 VAL A N 1
ATOM 588 C CA . VAL A 1 79 ? -8.289 -7.003 -4.838 1.00 97.31 79 VAL A CA 1
ATOM 589 C C . VAL A 1 79 ? -8.106 -8.436 -4.337 1.00 97.31 79 VAL A C 1
ATOM 591 O O . VAL A 1 79 ? -8.645 -8.779 -3.292 1.00 97.31 79 VAL A O 1
ATOM 594 N N . ASP A 1 80 ? -7.304 -9.245 -5.027 1.00 97.62 80 ASP A N 1
ATOM 595 C CA . ASP A 1 80 ? -7.005 -10.625 -4.648 1.00 97.62 80 ASP A CA 1
ATOM 596 C C . ASP A 1 80 ? -6.319 -10.679 -3.278 1.00 97.62 80 ASP A C 1
ATOM 598 O O . ASP A 1 80 ? -6.685 -11.507 -2.450 1.00 97.62 80 ASP A O 1
ATOM 602 N N . LEU A 1 81 ? -5.384 -9.764 -2.990 1.00 97.88 81 LEU A N 1
ATOM 603 C CA . LEU A 1 81 ? -4.762 -9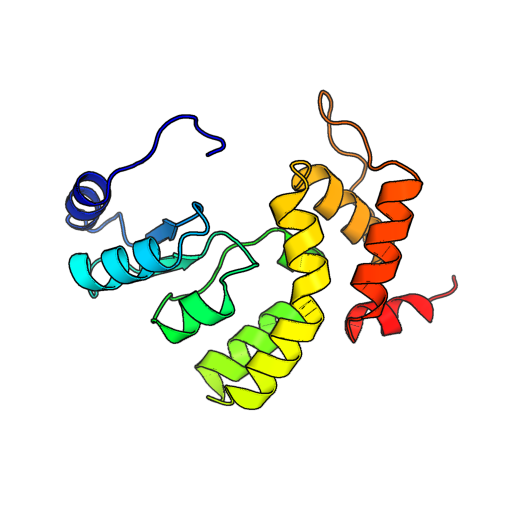.673 -1.669 1.00 97.88 81 LEU A CA 1
ATOM 604 C C . LEU A 1 81 ? -5.797 -9.378 -0.575 1.00 97.88 81 LEU A C 1
ATOM 606 O O . LEU A 1 81 ? -5.805 -10.061 0.446 1.00 97.88 81 LEU A O 1
ATOM 610 N N . TYR A 1 82 ? -6.684 -8.400 -0.790 1.00 98.19 82 TYR A N 1
ATOM 611 C CA . TYR A 1 82 ? -7.748 -8.092 0.172 1.00 98.19 82 TYR A CA 1
ATOM 612 C C . TYR A 1 82 ? -8.676 -9.292 0.379 1.00 98.19 82 TYR A C 1
ATOM 614 O O . TYR A 1 82 ? -8.940 -9.673 1.516 1.00 98.19 82 TYR A O 1
ATOM 622 N N . ARG A 1 83 ? -9.118 -9.923 -0.713 1.00 98.38 83 ARG A N 1
ATOM 623 C CA . ARG A 1 83 ? -10.026 -11.073 -0.693 1.00 98.38 83 ARG A CA 1
ATOM 624 C C . ARG A 1 83 ? -9.427 -12.249 0.074 1.00 98.38 83 ARG A C 1
ATOM 626 O O . ARG A 1 83 ? -10.063 -12.770 0.985 1.00 98.38 83 ARG A O 1
ATOM 633 N N . LEU A 1 84 ? -8.181 -12.613 -0.238 1.00 98.44 84 LEU A N 1
ATOM 634 C CA . LEU A 1 84 ? -7.464 -13.694 0.441 1.00 98.44 84 LEU A CA 1
ATOM 635 C C . LEU A 1 84 ? -7.337 -13.427 1.945 1.00 98.44 84 LEU A C 1
ATOM 637 O O . LEU A 1 84 ? -7.521 -14.338 2.743 1.00 98.44 84 LEU A O 1
ATOM 641 N N . MET A 1 85 ? -7.047 -12.186 2.347 1.00 97.94 85 MET A N 1
ATOM 642 C CA . MET A 1 85 ? -6.850 -11.850 3.760 1.00 97.94 85 MET A CA 1
ATOM 643 C C . MET A 1 85 ? -8.151 -11.715 4.551 1.00 97.94 85 MET A C 1
ATOM 645 O O . MET A 1 85 ? -8.229 -12.212 5.670 1.00 97.94 85 MET A O 1
ATOM 649 N N . ILE A 1 86 ? -9.139 -11.008 4.002 1.00 97.25 86 ILE A N 1
ATOM 650 C CA . ILE A 1 86 ? -10.316 -10.549 4.749 1.00 97.25 86 ILE A CA 1
ATOM 651 C C . ILE A 1 86 ? -11.531 -11.440 4.512 1.00 97.25 86 ILE A C 1
ATOM 653 O O . ILE A 1 86 ? -12.272 -11.719 5.450 1.00 97.25 86 ILE A O 1
ATOM 657 N N . GLU A 1 87 ? -11.746 -11.886 3.276 1.00 95.62 87 GLU A N 1
ATOM 658 C CA . GLU A 1 87 ? -12.937 -12.663 2.916 1.00 95.62 87 GLU A CA 1
ATOM 659 C C . GLU A 1 87 ? -12.696 -14.170 3.066 1.00 95.62 87 GLU A C 1
ATOM 661 O O . GLU A 1 87 ? -13.561 -14.886 3.563 1.00 95.62 87 GLU A O 1
ATOM 666 N N . GLU A 1 88 ? -11.516 -14.653 2.664 1.00 97.81 88 GLU A N 1
ATOM 667 C CA . GLU A 1 88 ? -11.176 -16.084 2.682 1.00 97.81 88 GLU A CA 1
ATOM 668 C C . GLU A 1 88 ? -10.372 -16.507 3.921 1.00 97.81 88 GLU A C 1
ATOM 670 O O . GLU A 1 88 ? -10.415 -17.671 4.317 1.00 97.81 88 GLU A O 1
ATOM 675 N N . GLY A 1 89 ? -9.623 -15.586 4.534 1.00 97.44 89 GLY A N 1
ATOM 676 C CA . GLY A 1 89 ? -8.726 -15.893 5.652 1.00 97.44 89 GLY A CA 1
ATOM 677 C C . GLY A 1 89 ? -7.511 -16.759 5.276 1.00 97.44 89 GLY A C 1
ATOM 678 O O . GLY A 1 89 ? -6.862 -17.322 6.162 1.00 97.44 89 GLY A O 1
ATOM 679 N N . ASP A 1 90 ? -7.163 -16.870 3.990 1.00 98.19 90 ASP A N 1
ATOM 680 C CA . ASP A 1 90 ? -5.981 -17.598 3.517 1.00 98.19 90 ASP A CA 1
ATOM 681 C C . ASP A 1 90 ? -4.725 -16.712 3.566 1.00 98.19 90 ASP A C 1
ATOM 683 O O . ASP A 1 90 ? -4.215 -16.188 2.569 1.00 98.19 90 ASP A O 1
ATOM 687 N N . PHE A 1 91 ? -4.180 -16.570 4.774 1.00 97.38 91 PHE A N 1
ATOM 688 C CA . PHE A 1 91 ? -2.948 -15.815 5.011 1.00 97.38 91 PHE A CA 1
ATOM 689 C C . PHE A 1 91 ? -1.724 -16.400 4.295 1.00 97.38 91 PHE A C 1
ATOM 691 O O . PHE A 1 91 ? -0.750 -15.678 4.059 1.00 97.38 91 PHE A O 1
ATOM 698 N N . ALA A 1 92 ? -1.721 -17.697 3.977 1.00 98.19 92 ALA A N 1
ATOM 699 C CA . ALA A 1 92 ? -0.591 -18.330 3.310 1.00 98.19 92 ALA A CA 1
ATOM 700 C C . ALA A 1 92 ? -0.537 -17.911 1.837 1.00 98.19 92 ALA A C 1
ATOM 702 O O . ALA A 1 92 ? 0.507 -17.432 1.383 1.00 98.19 92 ALA A O 1
ATOM 703 N N . ALA A 1 93 ? -1.662 -18.018 1.127 1.00 97.81 93 ALA A N 1
ATOM 704 C CA . ALA A 1 93 ? -1.789 -17.547 -0.246 1.00 97.81 93 ALA A CA 1
ATOM 705 C C . ALA A 1 93 ? -1.631 -16.022 -0.335 1.00 97.81 93 ALA A C 1
ATOM 707 O O . ALA A 1 93 ? -0.881 -15.531 -1.183 1.00 97.81 93 ALA A O 1
ATOM 708 N N . ALA A 1 94 ? -2.239 -15.267 0.590 1.00 98.00 94 ALA A N 1
ATOM 709 C CA . ALA A 1 94 ? -2.078 -13.815 0.660 1.00 98.00 94 ALA A CA 1
ATOM 710 C C . ALA A 1 94 ? -0.605 -13.406 0.797 1.00 98.00 94 ALA A C 1
ATOM 712 O O . ALA A 1 94 ? -0.133 -12.529 0.075 1.00 98.00 94 ALA A O 1
ATOM 713 N N . ARG A 1 95 ? 0.158 -14.074 1.674 1.00 98.12 95 ARG A N 1
ATOM 714 C CA . ARG A 1 95 ? 1.590 -13.798 1.862 1.00 98.12 95 ARG A CA 1
ATOM 715 C C . ARG A 1 95 ? 2.405 -14.111 0.608 1.00 98.12 95 ARG A C 1
ATOM 717 O O . ARG A 1 95 ? 3.313 -13.354 0.271 1.00 98.12 95 ARG A O 1
ATOM 724 N N . GLN A 1 96 ? 2.090 -15.199 -0.096 1.00 97.19 96 GLN A N 1
ATOM 725 C CA . GLN A 1 96 ? 2.748 -15.523 -1.365 1.00 97.19 96 GLN A CA 1
ATOM 726 C C . GLN A 1 96 ? 2.498 -14.440 -2.421 1.00 97.19 96 GLN A C 1
ATOM 728 O O . GLN A 1 96 ? 3.451 -13.982 -3.052 1.00 97.19 96 GLN A O 1
ATOM 733 N N . LEU A 1 97 ? 1.246 -14.001 -2.587 1.00 96.88 97 LEU A N 1
ATOM 734 C CA . LEU A 1 97 ? 0.892 -12.919 -3.507 1.00 96.88 97 LEU A CA 1
ATOM 735 C C . LEU A 1 97 ? 1.573 -11.604 -3.109 1.00 96.88 97 LEU A C 1
ATOM 737 O O . LEU A 1 97 ? 2.197 -10.949 -3.942 1.00 96.88 97 LEU A O 1
ATOM 741 N N . TYR A 1 98 ? 1.524 -11.252 -1.827 1.00 97.56 98 TYR A N 1
ATOM 742 C CA . TYR A 1 98 ? 2.161 -10.051 -1.303 1.00 97.56 98 TYR A CA 1
ATOM 743 C C . TYR A 1 98 ? 3.668 -10.021 -1.589 1.00 97.56 98 TYR A C 1
ATOM 745 O O . TYR A 1 98 ? 4.183 -9.012 -2.065 1.00 97.56 98 TYR A O 1
ATOM 753 N N . PHE A 1 99 ? 4.382 -11.137 -1.407 1.00 96.69 99 PHE A N 1
ATOM 754 C CA . PHE A 1 99 ? 5.807 -11.218 -1.745 1.00 96.69 99 PHE A CA 1
ATOM 755 C C . PHE A 1 99 ? 6.093 -11.123 -3.246 1.00 96.69 99 PHE A C 1
ATOM 757 O O . PHE A 1 99 ? 7.133 -10.584 -3.618 1.00 96.69 99 PHE A O 1
ATOM 764 N N . GLN A 1 100 ? 5.181 -11.567 -4.115 1.00 95.75 100 GLN A N 1
ATOM 765 C CA . GLN A 1 100 ? 5.295 -11.312 -5.559 1.00 95.75 100 GLN A CA 1
ATOM 766 C C . GLN A 1 100 ? 5.096 -9.826 -5.894 1.00 95.75 100 GLN A C 1
ATOM 768 O O . GLN A 1 100 ? 5.728 -9.309 -6.814 1.00 95.75 100 GLN A O 1
ATOM 773 N N . MET A 1 101 ? 4.237 -9.123 -5.149 1.00 96.88 101 MET A N 1
ATOM 774 C CA . MET A 1 101 ? 4.007 -7.681 -5.299 1.00 96.88 101 MET A CA 1
ATOM 775 C C . MET A 1 101 ? 5.162 -6.847 -4.751 1.00 96.88 101 MET A C 1
ATOM 777 O O . MET A 1 101 ? 5.502 -5.817 -5.337 1.00 96.88 101 MET A O 1
ATOM 781 N N . LEU A 1 102 ? 5.785 -7.289 -3.659 1.00 95.50 102 LEU A N 1
ATOM 782 C CA . LEU A 1 102 ? 6.724 -6.506 -2.862 1.00 95.50 102 LEU A CA 1
ATOM 783 C C . LEU A 1 102 ? 7.866 -5.841 -3.657 1.00 95.50 102 LEU A C 1
ATOM 785 O O . LEU A 1 102 ? 8.156 -4.679 -3.357 1.00 95.50 102 LEU A O 1
ATOM 789 N N . PRO A 1 103 ? 8.487 -6.462 -4.685 1.00 94.38 103 PRO A N 1
ATOM 790 C CA . PRO A 1 103 ? 9.484 -5.785 -5.516 1.00 94.38 103 PRO A CA 1
ATOM 791 C C . PRO A 1 103 ? 8.940 -4.534 -6.218 1.00 94.38 103 PRO A C 1
ATOM 793 O O . PRO A 1 103 ? 9.607 -3.498 -6.237 1.00 94.38 103 PRO A O 1
ATOM 796 N N . LEU A 1 104 ? 7.717 -4.601 -6.759 1.00 95.75 104 LEU A N 1
ATOM 797 C CA . LEU A 1 104 ? 7.052 -3.456 -7.382 1.00 95.75 104 LEU A CA 1
ATOM 798 C C . LEU A 1 104 ? 6.686 -2.404 -6.332 1.00 95.75 104 LEU A C 1
ATOM 800 O O . LEU A 1 104 ? 6.989 -1.227 -6.529 1.00 95.75 104 LEU A O 1
ATOM 804 N N . LEU A 1 105 ? 6.076 -2.825 -5.217 1.00 95.81 105 LEU A N 1
ATOM 805 C CA . LEU A 1 105 ? 5.655 -1.913 -4.146 1.00 95.81 105 LEU A CA 1
ATOM 806 C C . LEU A 1 105 ? 6.859 -1.130 -3.602 1.00 95.81 105 LEU A C 1
ATOM 808 O O . LEU A 1 105 ? 6.832 0.097 -3.536 1.00 95.81 105 LEU A O 1
ATOM 812 N N . SER A 1 106 ? 7.955 -1.837 -3.317 1.00 94.06 106 SER A N 1
ATOM 813 C CA . SER A 1 106 ? 9.190 -1.265 -2.772 1.00 94.06 106 SER A CA 1
ATOM 814 C C . SER A 1 106 ? 9.857 -0.295 -3.743 1.00 94.06 106 SER A C 1
ATOM 816 O O . SER A 1 106 ? 10.280 0.787 -3.337 1.00 94.06 106 SER A O 1
ATOM 818 N N . LEU A 1 107 ? 9.934 -0.653 -5.031 1.00 94.19 107 LEU A N 1
ATOM 819 C CA . LEU A 1 107 ? 10.488 0.223 -6.067 1.00 94.19 107 LEU A CA 1
ATOM 820 C C . LEU A 1 107 ? 9.715 1.547 -6.150 1.00 94.19 107 LEU A C 1
ATOM 822 O O . LEU A 1 107 ? 10.315 2.619 -6.265 1.00 94.19 107 LEU A O 1
ATOM 826 N N . MET A 1 108 ? 8.385 1.470 -6.099 1.00 93.31 108 MET A N 1
ATOM 827 C CA . MET A 1 108 ? 7.523 2.630 -6.293 1.00 93.31 108 MET A CA 1
ATOM 828 C C . MET A 1 108 ? 7.468 3.535 -5.057 1.00 93.31 108 MET A C 1
ATOM 830 O O . MET A 1 108 ? 7.585 4.754 -5.213 1.00 93.31 108 MET A O 1
ATOM 834 N N . GLU A 1 109 ? 7.336 2.966 -3.855 1.00 90.25 109 GLU A N 1
ATOM 835 C CA . GLU A 1 109 ? 7.244 3.719 -2.594 1.00 90.25 109 GLU A CA 1
ATOM 836 C C . GLU A 1 109 ? 8.580 4.362 -2.194 1.00 90.25 109 GLU A C 1
ATOM 838 O O . GLU A 1 109 ? 8.634 5.558 -1.895 1.00 90.25 109 GLU A O 1
ATOM 843 N N . ASN A 1 110 ? 9.689 3.620 -2.282 1.00 84.94 110 ASN A N 1
ATOM 844 C CA . ASN A 1 110 ? 10.982 4.080 -1.760 1.00 84.94 110 ASN A CA 1
ATOM 845 C C . ASN A 1 110 ? 11.777 4.941 -2.754 1.00 84.94 110 ASN A C 1
ATOM 847 O O . ASN A 1 110 ? 12.741 5.604 -2.379 1.00 84.94 110 ASN A O 1
ATOM 851 N N . GLY A 1 111 ? 11.383 4.972 -4.029 1.00 74.62 111 GLY A N 1
ATOM 852 C CA . GLY A 1 111 ? 12.135 5.659 -5.082 1.00 74.62 111 GLY A CA 1
ATOM 853 C C . GLY A 1 111 ? 11.984 7.186 -5.119 1.00 74.62 111 GLY A C 1
ATOM 854 O O . GLY A 1 111 ? 12.497 7.813 -6.043 1.00 74.62 111 GLY A O 1
ATOM 855 N N . GLY A 1 112 ? 11.219 7.802 -4.206 1.00 85.19 112 GLY A N 1
ATOM 856 C CA . GLY A 1 112 ? 11.017 9.263 -4.140 1.00 85.19 112 GLY A CA 1
ATOM 857 C C . GLY A 1 112 ? 10.279 9.884 -5.340 1.00 85.19 112 GLY A C 1
ATOM 858 O O . GLY A 1 112 ? 10.111 11.099 -5.413 1.00 85.19 112 GLY A O 1
ATOM 859 N N . LYS A 1 113 ? 9.816 9.058 -6.284 1.00 92.06 113 LYS A N 1
ATOM 860 C CA . LYS A 1 113 ? 9.215 9.459 -7.568 1.00 92.06 113 LYS A CA 1
ATOM 861 C C . LYS A 1 113 ? 7.838 8.834 -7.783 1.00 92.06 113 LYS A C 1
ATOM 863 O O . LYS A 1 113 ? 7.464 8.512 -8.907 1.00 92.06 113 LYS A O 1
ATOM 868 N N . TYR A 1 114 ? 7.091 8.642 -6.696 1.00 92.69 114 TYR A N 1
ATOM 869 C CA . TYR A 1 114 ? 5.850 7.862 -6.659 1.00 92.69 114 TYR A CA 1
ATOM 870 C C . TYR A 1 114 ? 4.887 8.171 -7.815 1.00 92.69 114 TYR A C 1
ATOM 872 O O . TYR A 1 114 ? 4.510 7.283 -8.575 1.00 92.69 114 TYR A O 1
ATOM 880 N N . THR A 1 115 ? 4.561 9.449 -8.030 1.00 94.62 115 THR A N 1
ATOM 881 C CA . THR A 1 115 ? 3.671 9.880 -9.120 1.00 94.62 115 THR A CA 1
ATOM 882 C C . THR A 1 115 ? 4.227 9.530 -10.501 1.00 94.62 115 THR A C 1
ATOM 884 O O . THR A 1 115 ? 3.478 9.114 -11.386 1.00 94.62 115 THR A O 1
ATOM 887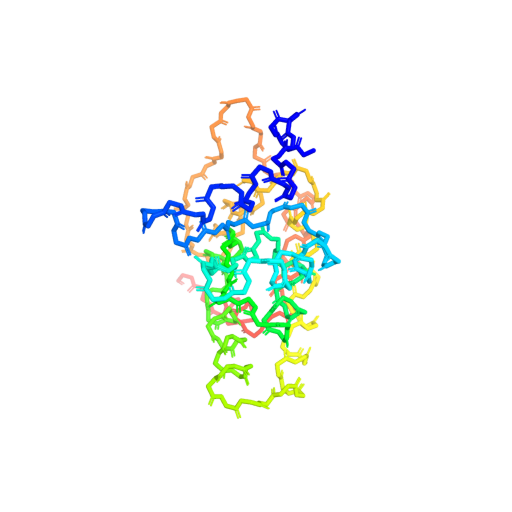 N N . GLN A 1 116 ? 5.535 9.695 -10.709 1.00 95.94 116 GLN A N 1
ATOM 888 C CA . GLN A 1 116 ? 6.174 9.388 -11.990 1.00 95.94 116 GLN A CA 1
ATOM 889 C C . GLN A 1 116 ? 6.209 7.880 -12.241 1.00 95.94 116 GLN A C 1
ATOM 891 O O . GLN A 1 116 ? 5.940 7.451 -13.363 1.00 95.94 116 GLN A O 1
ATOM 896 N N . TRP A 1 117 ? 6.456 7.091 -11.194 1.00 95.88 117 TRP A N 1
ATOM 897 C CA . TRP A 1 117 ? 6.402 5.636 -11.245 1.00 95.88 117 TRP A CA 1
ATOM 898 C C . TRP A 1 117 ? 5.008 5.125 -11.592 1.00 95.88 117 TRP A C 1
ATOM 900 O O . TRP A 1 117 ? 4.879 4.361 -12.543 1.00 95.88 117 TRP A O 1
ATOM 910 N N . VAL A 1 118 ? 3.963 5.582 -10.889 1.00 96.06 118 VAL A N 1
ATOM 911 C CA . VAL A 1 118 ? 2.574 5.159 -11.150 1.00 96.06 118 VAL A CA 1
ATOM 912 C C . VAL A 1 118 ? 2.183 5.476 -12.592 1.00 96.06 118 VAL A C 1
ATOM 914 O O . VAL A 1 118 ? 1.697 4.602 -13.305 1.00 96.06 118 VAL A O 1
ATOM 917 N N . LYS A 1 119 ? 2.455 6.699 -13.067 1.00 96.88 119 LYS A N 1
ATOM 918 C CA . LYS A 1 119 ? 2.128 7.094 -14.445 1.00 96.88 119 LYS A CA 1
ATOM 919 C C . LYS A 1 119 ? 2.870 6.263 -15.491 1.00 96.88 119 LYS A C 1
ATOM 921 O O . LYS A 1 119 ? 2.254 5.801 -16.452 1.00 96.88 119 LYS A O 1
ATOM 926 N N . ALA A 1 120 ? 4.174 6.059 -15.304 1.00 96.56 120 ALA A N 1
ATOM 927 C CA . ALA A 1 120 ? 4.978 5.239 -16.202 1.00 96.56 120 ALA A CA 1
ATOM 928 C C . ALA A 1 120 ? 4.490 3.783 -16.217 1.00 96.56 120 ALA A C 1
ATOM 930 O O . ALA A 1 120 ? 4.302 3.209 -17.288 1.00 96.56 120 ALA A O 1
ATOM 931 N N . ALA A 1 121 ? 4.219 3.208 -15.045 1.00 95.88 121 ALA A N 1
ATOM 932 C CA . ALA A 1 121 ? 3.758 1.835 -14.908 1.00 95.88 121 ALA A CA 1
ATOM 933 C C . ALA A 1 121 ? 2.356 1.627 -15.506 1.00 95.88 121 ALA A C 1
ATOM 935 O O . ALA A 1 121 ? 2.149 0.643 -16.210 1.00 95.88 121 ALA A O 1
ATOM 936 N N . CYS A 1 122 ? 1.424 2.574 -15.345 1.00 96.19 122 CYS A N 1
ATOM 937 C CA . CYS A 1 122 ? 0.140 2.545 -16.057 1.00 96.19 122 CYS A CA 1
ATOM 938 C C . CYS A 1 122 ? 0.339 2.499 -17.580 1.00 96.19 122 CYS A C 1
ATOM 940 O O . CYS A 1 122 ? -0.270 1.666 -18.250 1.00 96.19 122 CYS A O 1
ATOM 942 N N . GLY A 1 123 ? 1.250 3.316 -18.123 1.00 95.75 123 GLY A N 1
ATOM 943 C CA . GLY A 1 123 ? 1.617 3.268 -19.542 1.00 95.75 123 GLY A CA 1
ATOM 944 C C . GLY A 1 123 ? 2.174 1.905 -19.972 1.00 95.75 123 GLY A C 1
ATOM 945 O O . GLY A 1 123 ? 1.743 1.361 -20.986 1.00 95.75 123 GLY A O 1
ATOM 946 N N . LEU A 1 124 ? 3.069 1.311 -19.172 1.00 94.75 124 LEU A N 1
ATOM 947 C CA . LEU A 1 124 ? 3.609 -0.037 -19.409 1.00 94.75 124 LEU A CA 1
ATOM 948 C C . LEU A 1 124 ? 2.537 -1.135 -19.357 1.00 94.75 124 LEU A C 1
ATOM 950 O O . LEU A 1 124 ? 2.662 -2.138 -20.054 1.00 94.75 124 LEU A O 1
ATOM 954 N N . MET A 1 125 ? 1.484 -0.928 -18.566 1.00 94.19 125 MET A N 1
ATOM 955 C CA . MET A 1 125 ? 0.329 -1.821 -18.441 1.00 94.19 125 MET A CA 1
ATOM 956 C C . MET A 1 125 ? -0.774 -1.533 -19.478 1.00 94.19 125 MET A C 1
ATOM 958 O O . MET A 1 125 ? -1.905 -2.001 -19.328 1.00 94.19 125 MET A O 1
ATOM 962 N N . GLY A 1 126 ? -0.465 -0.763 -20.530 1.00 93.88 126 GLY A N 1
ATOM 963 C CA . GLY A 1 126 ? -1.380 -0.473 -21.638 1.00 93.88 126 GLY A CA 1
ATOM 964 C C . GLY A 1 126 ? -2.450 0.575 -21.321 1.00 93.88 126 GLY A C 1
ATOM 965 O O . GLY A 1 126 ? -3.458 0.650 -22.017 1.00 93.88 126 GLY A O 1
ATOM 966 N N . ARG A 1 127 ? -2.257 1.375 -20.267 1.00 94.88 127 ARG A N 1
ATOM 967 C CA . ARG A 1 127 ? -3.173 2.438 -19.826 1.00 94.88 127 ARG A CA 1
ATOM 968 C C . ARG A 1 127 ? -2.435 3.781 -19.814 1.00 94.88 127 ARG A C 1
ATOM 970 O O . ARG A 1 127 ? -2.006 4.237 -18.752 1.00 94.88 127 ARG A O 1
ATOM 977 N N . PRO A 1 128 ? -2.206 4.411 -20.980 1.00 94.25 128 PRO A N 1
ATOM 978 C CA . PRO A 1 128 ? -1.458 5.661 -21.046 1.00 94.25 128 PRO A CA 1
ATOM 979 C C . PRO A 1 128 ? -2.233 6.797 -20.361 1.00 94.25 128 PRO A C 1
ATOM 981 O O . PRO A 1 128 ? -3.314 7.175 -20.792 1.00 94.25 128 PRO A O 1
ATOM 984 N N . VAL A 1 129 ? -1.650 7.368 -19.303 1.00 96.00 129 VAL A N 1
ATOM 985 C CA . VAL A 1 129 ? -2.220 8.490 -18.517 1.00 96.00 129 VAL A CA 1
ATOM 986 C C . VAL A 1 129 ? -1.427 9.798 -18.685 1.00 96.00 129 VAL A C 1
ATOM 988 O O . VAL A 1 129 ? -1.547 10.739 -17.893 1.00 96.00 129 VAL A O 1
ATOM 991 N N . GLY A 1 130 ? -0.573 9.837 -19.711 1.00 95.12 130 GLY A N 1
ATOM 992 C CA . GLY A 1 130 ? 0.337 10.941 -20.003 1.00 95.12 130 GLY A CA 1
ATOM 993 C C . GLY A 1 130 ? 1.495 11.089 -19.002 1.00 95.12 130 GLY A C 1
ATOM 994 O O . GLY A 1 130 ? 1.521 10.444 -17.948 1.00 95.12 130 GLY A O 1
ATOM 995 N N . PRO A 1 131 ? 2.476 11.955 -19.309 1.00 95.00 131 PRO A N 1
ATOM 996 C CA . PRO A 1 131 ? 3.593 12.232 -18.411 1.00 95.00 131 PRO A CA 1
ATOM 997 C C . PRO A 1 131 ? 3.130 12.961 -17.134 1.00 95.00 131 PRO A C 1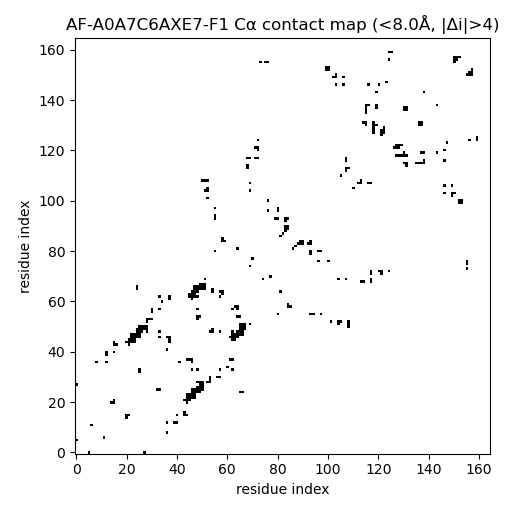
ATOM 999 O O . PRO A 1 131 ? 2.021 13.511 -17.080 1.00 95.00 131 PRO A O 1
ATOM 1002 N N . PRO A 1 132 ? 3.941 12.972 -16.061 1.00 96.38 132 PRO A N 1
ATOM 1003 C CA . PRO A 1 132 ? 3.689 13.851 -14.925 1.00 96.38 132 PRO A CA 1
ATOM 1004 C C . PRO A 1 132 ? 3.807 15.323 -15.355 1.00 96.38 132 PRO A C 1
ATOM 1006 O O . PRO A 1 132 ? 4.543 15.656 -16.282 1.00 96.38 132 PRO A O 1
ATOM 1009 N N . ARG A 1 133 ? 3.068 16.210 -14.683 1.00 96.50 133 ARG A N 1
ATOM 1010 C CA . ARG A 1 133 ? 3.204 17.655 -14.897 1.00 96.50 133 ARG A CA 1
ATOM 1011 C C . ARG A 1 133 ? 4.523 18.152 -14.301 1.00 96.50 133 ARG A C 1
ATOM 1013 O O . ARG A 1 133 ? 4.928 17.680 -13.238 1.00 96.50 133 ARG A O 1
ATOM 1020 N N . ALA A 1 134 ? 5.127 19.158 -14.934 1.00 95.06 134 ALA A N 1
ATOM 1021 C CA . ALA A 1 134 ? 6.240 19.901 -14.346 1.00 95.06 134 ALA A CA 1
ATOM 1022 C C . ALA A 1 134 ? 5.861 20.421 -12.936 1.00 95.06 134 ALA A C 1
ATOM 1024 O O . ALA A 1 134 ? 4.695 20.774 -12.724 1.00 95.06 134 ALA A O 1
ATOM 1025 N N . PRO A 1 135 ? 6.800 20.443 -11.968 1.00 94.69 135 PRO A N 1
ATOM 1026 C CA . PRO A 1 135 ? 8.251 20.257 -12.121 1.00 94.69 135 PRO A CA 1
ATOM 1027 C C . PRO A 1 135 ? 8.731 18.792 -12.152 1.00 94.69 135 PRO A C 1
ATOM 1029 O O . PRO A 1 135 ? 9.928 18.542 -12.293 1.00 94.69 135 PRO A O 1
ATOM 1032 N N . LEU A 1 136 ? 7.833 17.810 -12.030 1.00 95.69 136 LEU A N 1
ATOM 1033 C CA . LEU A 1 136 ? 8.205 16.396 -12.075 1.00 95.69 136 LEU A CA 1
ATOM 1034 C C . LEU A 1 136 ? 8.637 15.989 -13.490 1.00 95.69 136 LEU A C 1
ATOM 1036 O O . LEU A 1 136 ? 7.993 16.344 -14.477 1.00 95.69 136 LEU A O 1
ATOM 1040 N N . ARG A 1 137 ? 9.712 15.202 -13.587 1.00 94.75 137 ARG A N 1
ATOM 1041 C CA . ARG A 1 137 ? 10.234 14.686 -14.862 1.00 94.75 137 ARG A CA 1
ATOM 1042 C C . ARG A 1 137 ? 9.749 13.259 -15.123 1.00 94.75 137 ARG A C 1
ATOM 1044 O O . ARG A 1 137 ? 9.669 12.492 -14.164 1.00 94.75 137 ARG A O 1
ATOM 1051 N N . PRO A 1 138 ? 9.459 12.880 -16.381 1.00 95.12 138 PRO A N 1
ATOM 1052 C CA . PRO A 1 138 ? 9.153 11.495 -16.736 1.00 95.12 138 PRO A CA 1
ATOM 1053 C C . PRO A 1 138 ? 10.238 10.510 -16.278 1.00 95.12 138 PRO A C 1
ATOM 1055 O O . PRO A 1 138 ? 11.397 10.893 -16.105 1.00 95.12 138 PRO A O 1
ATOM 1058 N N . ALA A 1 139 ? 9.858 9.241 -16.113 1.00 94.12 139 ALA A N 1
ATOM 1059 C CA . ALA A 1 139 ? 10.803 8.171 -15.812 1.00 94.12 139 ALA A CA 1
ATOM 1060 C C . ALA A 1 139 ? 11.846 8.030 -16.936 1.00 94.12 139 ALA A C 1
ATOM 1062 O O . ALA A 1 139 ? 11.515 8.082 -18.122 1.00 94.12 139 ALA A O 1
ATOM 1063 N N . THR A 1 140 ? 13.105 7.845 -16.555 1.00 95.25 140 THR A N 1
ATOM 1064 C CA . THR A 1 140 ? 14.226 7.608 -17.472 1.00 95.25 140 THR A CA 1
ATOM 1065 C C . THR A 1 140 ? 14.162 6.210 -18.094 1.00 95.25 140 THR A C 1
ATOM 1067 O O . THR A 1 140 ? 13.461 5.324 -17.607 1.00 95.25 140 THR A O 1
ATOM 1070 N N . ALA A 1 141 ? 14.943 5.963 -19.149 1.00 96.00 141 ALA A N 1
ATOM 1071 C CA . ALA A 1 141 ? 15.022 4.637 -19.770 1.00 96.00 141 ALA A CA 1
ATOM 1072 C C . ALA A 1 141 ? 15.457 3.536 -18.779 1.00 96.00 141 ALA A C 1
ATOM 1074 O O . ALA A 1 141 ? 14.913 2.431 -18.801 1.00 96.00 141 ALA A O 1
ATOM 1075 N N . GLN A 1 142 ? 16.392 3.850 -17.876 1.00 95.44 142 GLN A N 1
ATOM 1076 C CA . GLN A 1 142 ? 16.852 2.920 -16.843 1.00 95.44 142 GLN A CA 1
ATOM 1077 C C . GLN A 1 142 ? 15.746 2.610 -15.825 1.00 95.44 142 GLN A C 1
ATOM 1079 O O . GLN A 1 142 ? 15.532 1.452 -15.471 1.00 95.44 142 GLN A O 1
ATOM 1084 N N . GLU A 1 143 ? 14.999 3.626 -15.405 1.00 94.75 143 GLU A N 1
ATOM 1085 C CA . GLU A 1 143 ? 13.849 3.477 -14.509 1.00 94.75 143 GLU A CA 1
ATOM 1086 C C . GLU A 1 143 ? 12.731 2.649 -15.161 1.00 94.75 143 GLU A C 1
ATOM 1088 O O . GLU A 1 143 ? 12.186 1.729 -14.553 1.00 94.75 143 GLU A O 1
ATOM 1093 N N . LEU A 1 144 ? 12.438 2.889 -16.442 1.00 95.50 144 LEU A N 1
ATOM 1094 C CA . LEU A 1 144 ? 11.484 2.074 -17.198 1.00 95.50 144 LEU A CA 1
ATOM 1095 C C . LEU A 1 144 ? 11.924 0.606 -17.293 1.00 95.50 144 LEU A C 1
ATOM 1097 O O . LEU A 1 144 ? 11.079 -0.287 -17.225 1.00 95.50 144 LEU A O 1
ATOM 1101 N N . LYS A 1 145 ? 13.229 0.334 -17.419 1.00 95.94 145 LYS A N 1
ATOM 1102 C CA . LYS A 1 145 ? 13.769 -1.034 -17.390 1.00 95.94 145 LYS A CA 1
ATOM 1103 C C . LYS A 1 145 ? 13.528 -1.701 -16.030 1.00 95.94 145 LYS A C 1
ATOM 1105 O O . LYS A 1 145 ? 13.091 -2.850 -16.004 1.00 95.94 145 LYS A O 1
ATOM 1110 N N . GLN A 1 146 ? 13.749 -0.984 -14.927 1.00 94.62 146 GLN A N 1
ATOM 1111 C CA . GLN A 1 146 ? 13.474 -1.476 -13.570 1.00 94.62 146 GLN A CA 1
ATOM 1112 C C . GLN A 1 146 ? 11.983 -1.779 -13.366 1.00 94.62 146 GLN A C 1
ATOM 1114 O O . GLN A 1 146 ? 11.645 -2.867 -12.905 1.00 94.62 146 GLN A O 1
ATOM 1119 N N . LEU A 1 147 ? 11.089 -0.878 -13.792 1.00 94.81 147 LEU A N 1
ATOM 1120 C CA . LEU A 1 147 ? 9.642 -1.117 -13.734 1.00 94.81 147 LEU A CA 1
ATOM 1121 C C . LEU A 1 147 ? 9.228 -2.363 -14.515 1.00 94.81 147 LEU A C 1
ATOM 1123 O O . LEU A 1 147 ? 8.444 -3.163 -14.018 1.00 94.81 147 LEU A O 1
ATOM 1127 N N . ARG A 1 148 ? 9.742 -2.545 -15.738 1.00 95.06 148 ARG A N 1
ATOM 1128 C CA . ARG A 1 148 ? 9.417 -3.725 -16.556 1.00 95.06 148 ARG A CA 1
ATOM 1129 C C . ARG A 1 148 ? 9.854 -5.027 -15.888 1.00 95.06 148 ARG A C 1
ATOM 1131 O O . ARG A 1 148 ? 9.144 -6.019 -16.024 1.00 95.06 148 ARG A O 1
ATOM 1138 N N . ALA A 1 149 ? 11.000 -5.025 -15.206 1.00 94.06 149 ALA A N 1
ATOM 1139 C CA . ALA A 1 149 ? 11.468 -6.180 -14.449 1.00 94.06 149 ALA A CA 1
ATOM 1140 C C . ALA A 1 149 ? 10.533 -6.471 -13.265 1.00 94.06 149 ALA A C 1
ATOM 1142 O O . ALA A 1 149 ? 10.006 -7.573 -13.179 1.00 94.06 149 ALA A O 1
ATOM 1143 N N . ALA A 1 150 ? 10.227 -5.464 -12.440 1.00 94.00 150 ALA A N 1
ATOM 1144 C CA . ALA A 1 150 ? 9.333 -5.624 -11.291 1.00 94.00 150 ALA A CA 1
ATOM 1145 C C . ALA A 1 150 ? 7.911 -6.065 -11.693 1.00 94.00 150 ALA A C 1
ATOM 1147 O O . ALA A 1 150 ? 7.325 -6.935 -11.059 1.00 94.00 150 ALA A O 1
ATOM 1148 N N . LEU A 1 151 ? 7.365 -5.522 -12.786 1.00 94.38 151 LEU A N 1
ATOM 1149 C CA . LEU A 1 151 ? 6.057 -5.928 -13.310 1.00 94.38 151 LEU A CA 1
ATOM 1150 C C . LEU A 1 151 ? 6.045 -7.377 -13.820 1.00 94.38 151 LEU A C 1
ATOM 1152 O O . LEU A 1 151 ? 5.002 -8.021 -13.777 1.00 94.38 151 LEU A O 1
ATOM 1156 N N . ALA A 1 152 ? 7.168 -7.905 -14.317 1.00 91.25 152 ALA A N 1
ATOM 1157 C CA . ALA A 1 152 ? 7.226 -9.259 -14.871 1.00 91.25 152 ALA A CA 1
ATOM 1158 C C . ALA A 1 152 ? 7.102 -10.362 -13.805 1.00 91.25 152 ALA A C 1
ATOM 1160 O O . ALA A 1 152 ? 6.696 -11.481 -14.138 1.00 91.25 152 ALA A O 1
ATOM 1161 N N . GLU A 1 153 ? 7.404 -10.044 -12.546 1.00 87.88 153 GLU A N 1
ATOM 1162 C CA . GLU A 1 153 ? 7.222 -10.961 -11.420 1.00 87.88 153 GLU A CA 1
ATOM 1163 C C . GLU A 1 153 ? 5.738 -11.253 -11.160 1.00 87.88 153 GLU A C 1
ATOM 1165 O O . GLU A 1 153 ? 5.392 -12.362 -10.752 1.00 87.88 153 GLU A O 1
ATOM 1170 N N . LEU A 1 154 ? 4.851 -10.311 -11.506 1.00 89.12 154 LEU A N 1
ATOM 1171 C CA . LEU A 1 154 ? 3.422 -10.384 -11.218 1.00 89.12 154 LEU A CA 1
ATOM 1172 C C . LEU A 1 154 ? 2.617 -11.158 -12.276 1.00 89.12 154 LEU A C 1
ATOM 1174 O O . LEU A 1 154 ? 2.861 -10.997 -13.479 1.00 89.12 154 LEU A O 1
ATOM 1178 N N . PRO A 1 155 ? 1.575 -11.914 -11.872 1.00 82.31 155 PRO A N 1
ATOM 1179 C CA . PRO A 1 155 ? 0.688 -12.622 -12.804 1.00 82.31 155 PRO A CA 1
ATOM 1180 C C . PRO A 1 155 ? 0.063 -11.704 -13.871 1.00 82.31 155 PRO A C 1
ATOM 1182 O O . PRO A 1 155 ? 0.017 -12.034 -15.062 1.00 82.31 155 PRO A O 1
ATOM 1185 N N . GLU A 1 156 ? -0.365 -10.506 -13.465 1.00 82.44 156 GLU A N 1
ATOM 1186 C CA . GLU A 1 156 ? -0.939 -9.496 -14.362 1.00 82.44 156 GLU A CA 1
ATOM 1187 C C . GLU A 1 156 ? 0.072 -8.958 -15.378 1.00 82.44 156 GLU A C 1
ATOM 1189 O O . GLU A 1 156 ? -0.247 -8.809 -16.561 1.00 82.44 156 GLU A O 1
ATOM 1194 N N . GLY A 1 157 ? 1.304 -8.685 -14.943 1.00 69.94 157 GLY A N 1
ATOM 1195 C CA . GLY A 1 157 ? 2.342 -8.146 -15.819 1.00 69.94 157 GLY A CA 1
ATOM 1196 C C . GLY A 1 157 ? 2.823 -9.160 -16.857 1.00 69.94 157 GLY A C 1
ATOM 1197 O O . GLY A 1 157 ? 3.159 -8.783 -17.983 1.00 69.94 157 GLY A O 1
ATOM 1198 N N . ARG A 1 158 ? 2.765 -10.464 -16.548 1.00 70.25 158 ARG A N 1
ATOM 1199 C CA . ARG A 1 158 ? 3.011 -11.539 -17.530 1.00 70.25 158 ARG A CA 1
ATOM 1200 C C . ARG A 1 158 ? 1.948 -11.566 -18.630 1.00 70.25 158 ARG A C 1
ATOM 1202 O O . ARG A 1 158 ? 2.277 -11.805 -19.791 1.00 70.25 158 ARG A O 1
ATOM 1209 N N . SER A 1 159 ? 0.696 -11.268 -18.287 1.00 60.88 159 SER A N 1
ATOM 1210 C CA . SER A 1 159 ? -0.421 -11.232 -19.241 1.00 60.88 159 SER A CA 1
ATOM 1211 C C . SER A 1 159 ? -0.354 -10.024 -20.185 1.00 60.88 159 SER A C 1
ATOM 1213 O O . SER A 1 159 ? -0.703 -10.142 -21.359 1.00 60.88 159 SER A O 1
ATOM 1215 N N . ALA A 1 160 ? 0.165 -8.882 -19.719 1.00 56.88 160 ALA A N 1
ATOM 1216 C CA . ALA A 1 160 ? 0.334 -7.678 -20.539 1.00 56.88 160 ALA A CA 1
ATOM 1217 C C . ALA A 1 160 ? 1.333 -7.861 -21.703 1.00 56.88 160 ALA A C 1
ATOM 1219 O O . ALA A 1 160 ? 1.158 -7.249 -22.753 1.00 56.88 160 ALA A O 1
ATOM 1220 N N . LYS A 1 161 ? 2.333 -8.749 -21.572 1.00 55.16 161 LYS A N 1
ATOM 1221 C CA . LYS A 1 161 ? 3.311 -9.051 -22.640 1.00 55.16 161 LYS A CA 1
ATOM 1222 C C . LYS A 1 161 ? 2.714 -9.767 -23.861 1.00 55.16 161 LYS A C 1
ATOM 1224 O O . LYS A 1 161 ? 3.347 -9.760 -24.909 1.00 55.16 161 LYS A O 1
ATOM 1229 N N . LYS A 1 162 ? 1.533 -10.390 -23.742 1.00 46.59 162 LYS A N 1
ATOM 1230 C CA . LYS A 1 162 ? 0.876 -11.126 -24.844 1.00 46.59 162 LYS A CA 1
ATOM 1231 C C . LYS A 1 162 ? -0.028 -10.259 -25.726 1.00 46.59 162 LYS A C 1
ATOM 1233 O O . LYS A 1 162 ? -0.532 -10.750 -26.728 1.00 46.59 162 LYS A O 1
ATOM 1238 N N . ARG A 1 163 ? -0.254 -8.993 -25.365 1.00 44.56 163 ARG A N 1
ATOM 1239 C CA . ARG A 1 163 ? -1.020 -8.050 -26.188 1.00 44.56 163 ARG A CA 1
ATOM 1240 C C . ARG A 1 163 ? -0.070 -7.299 -27.122 1.00 44.56 163 ARG A C 1
ATOM 1242 O O . ARG A 1 163 ? 0.382 -6.204 -26.802 1.00 44.56 163 ARG A O 1
ATOM 1249 N N . THR A 1 164 ? 0.260 -7.919 -28.247 1.00 35.41 164 THR A N 1
ATOM 1250 C CA . THR A 1 164 ? 0.771 -7.219 -29.437 1.00 35.41 164 THR A CA 1
ATOM 1251 C C . THR A 1 164 ? -0.419 -6.531 -30.131 1.00 35.41 164 THR A C 1
ATOM 1253 O O . THR A 1 164 ? -1.519 -7.082 -30.040 1.00 35.41 164 THR A O 1
ATOM 1256 N N . PRO A 1 165 ? -0.251 -5.335 -30.732 1.00 47.44 165 PRO A N 1
ATOM 1257 C CA . PRO A 1 165 ? -1.313 -4.665 -31.490 1.00 47.44 165 PRO A CA 1
ATOM 1258 C C . PRO A 1 165 ? -1.882 -5.529 -32.618 1.00 47.44 165 PRO A C 1
ATOM 1260 O O . PRO A 1 165 ? -1.114 -6.343 -33.181 1.00 47.44 165 PRO A O 1
#

Solvent-accessible surface area (backbone atoms only — not comparable to full-atom values): 9427 Å² total; per-residue (Å²): 117,96,77,79,69,81,81,51,71,68,56,52,46,59,48,36,72,38,90,85,40,48,65,48,71,52,60,84,65,50,66,68,58,52,54,49,48,50,69,74,41,40,93,49,33,46,39,26,30,36,32,66,80,46,35,69,64,36,46,76,75,64,29,80,47,65,61,46,68,60,44,76,55,46,45,65,63,48,52,51,39,50,40,25,49,72,75,68,59,38,57,68,62,24,50,55,53,48,60,42,45,41,60,40,37,46,54,35,69,73,60,82,42,45,70,32,44,44,34,50,44,19,37,75,65,76,45,76,70,60,74,54,65,80,93,52,66,64,68,49,74,68,53,51,50,52,50,56,54,33,38,51,64,30,76,67,41,52,56,54,72,72,67,72,134

Sequence (165 aa):
GRTGVDMTLEVIETLAELPQVRYVKESTGQIERISRLLRQCGDRLGIFCGADTVAFESLALGAVGWVGGVANVVPRSHVDLYRLMIEEGDFAAARQLYFQMLPLLSLMENGGKYTQWVKAACGLMGRPVGPPRAPLRPATAQELKQLRAALAELPEGRSAKKRTP